Protein AF-A0A9E3L683-F1 (afdb_monomer_lite)

pLDDT: mean 90.32, std 13.04, range [40.53, 98.38]

Radius of gyration: 19.64 Å; chains: 1; bounding box: 73×20×44 Å

Sequence (132 aa):
MIEASEINLVYPVTDGDIAVNNLESARQQAWSRFWQAPLRPGIAEYLVEQEQLTLQFVGDPSALDRLGALVSHLDRVDAESSRTALIHAQVASMAHRFADARRYLAEAAEGRGWSEAANRLSLSIDQACGSR

Structure (mmCIF, N/CA/C/O backbone):
data_AF-A0A9E3L683-F1
#
_entry.id   AF-A0A9E3L683-F1
#
loop_
_atom_site.group_PDB
_atom_site.id
_atom_site.type_symbol
_atom_site.label_atom_id
_atom_site.label_alt_id
_atom_site.label_comp_id
_atom_site.label_asym_id
_atom_site.label_entity_id
_atom_site.label_seq_id
_atom_site.pdbx_PDB_ins_code
_atom_site.Cartn_x
_atom_site.Cartn_y
_atom_site.Cartn_z
_atom_site.occupancy
_atom_site.B_iso_or_equiv
_atom_site.auth_seq_id
_atom_site.auth_comp_id
_atom_site.auth_asym_id
_atom_site.auth_atom_id
_atom_site.pdbx_PDB_model_num
ATOM 1 N N . MET A 1 1 ? 52.587 -10.522 -28.281 1.00 40.53 1 MET A N 1
ATOM 2 C CA . MET A 1 1 ? 51.980 -10.245 -26.967 1.00 40.53 1 MET A CA 1
ATOM 3 C C . MET A 1 1 ? 51.064 -9.055 -27.183 1.00 40.53 1 MET A C 1
ATOM 5 O O . MET A 1 1 ? 51.561 -7.950 -27.334 1.00 40.53 1 MET A O 1
ATOM 9 N N . ILE A 1 2 ? 49.781 -9.314 -27.437 1.00 44.12 2 ILE A N 1
ATOM 10 C CA . ILE A 1 2 ? 48.788 -8.266 -27.704 1.00 44.12 2 ILE A CA 1
ATOM 11 C C . ILE A 1 2 ? 48.225 -7.896 -26.339 1.00 44.12 2 ILE A C 1
ATOM 13 O O . ILE A 1 2 ? 47.595 -8.739 -25.702 1.00 44.12 2 ILE A O 1
ATOM 17 N N . GLU A 1 3 ? 48.516 -6.687 -25.866 1.00 48.38 3 GLU A N 1
ATOM 18 C CA . GLU A 1 3 ? 47.813 -6.126 -24.718 1.00 48.38 3 GLU A CA 1
ATOM 19 C C . GLU A 1 3 ? 46.351 -5.946 -25.120 1.00 48.38 3 GLU A C 1
ATOM 21 O O . GLU A 1 3 ? 46.018 -5.138 -25.988 1.00 48.38 3 GLU A O 1
ATOM 26 N N . ALA A 1 4 ? 45.478 -6.763 -24.536 1.00 50.81 4 ALA A N 1
ATOM 27 C CA . ALA A 1 4 ? 44.051 -6.532 -24.596 1.00 50.81 4 ALA A CA 1
ATOM 28 C C . ALA A 1 4 ? 43.776 -5.284 -23.756 1.00 50.81 4 ALA A C 1
ATOM 30 O O . ALA A 1 4 ? 43.754 -5.349 -22.530 1.00 50.81 4 ALA A O 1
ATOM 31 N N . SER A 1 5 ? 43.626 -4.134 -24.412 1.00 56.72 5 SER A N 1
ATOM 32 C CA . SER A 1 5 ? 43.049 -2.964 -23.766 1.00 56.72 5 SER A CA 1
ATOM 33 C C . SER A 1 5 ? 41.665 -3.364 -23.265 1.00 56.72 5 SER A C 1
ATOM 35 O O . SER A 1 5 ? 40.791 -3.695 -24.068 1.00 56.72 5 SER A O 1
ATOM 37 N N . GLU A 1 6 ? 41.485 -3.391 -21.945 1.00 57.47 6 GLU A N 1
ATOM 38 C CA . GLU A 1 6 ? 40.174 -3.532 -21.323 1.00 57.47 6 GLU A CA 1
ATOM 39 C C . GLU A 1 6 ? 39.289 -2.409 -21.865 1.00 57.47 6 GLU A C 1
ATOM 41 O O . GLU A 1 6 ? 39.440 -1.236 -21.520 1.00 57.47 6 GLU A O 1
ATOM 46 N N . ILE A 1 7 ? 38.396 -2.760 -22.790 1.00 59.66 7 ILE A N 1
ATOM 47 C CA . ILE A 1 7 ? 37.366 -1.848 -23.259 1.00 59.66 7 ILE A CA 1
ATOM 48 C C . ILE A 1 7 ? 36.461 -1.636 -22.054 1.00 59.66 7 ILE A C 1
ATOM 50 O O . ILE A 1 7 ? 35.652 -2.497 -21.709 1.00 59.66 7 ILE A O 1
ATOM 54 N N . ASN A 1 8 ? 36.639 -0.498 -21.393 1.00 54.69 8 ASN A N 1
ATOM 55 C CA . ASN A 1 8 ? 35.754 -0.026 -20.346 1.00 54.69 8 ASN A CA 1
ATOM 56 C C . ASN A 1 8 ? 34.412 0.297 -21.023 1.00 54.69 8 ASN A C 1
ATOM 58 O O . ASN A 1 8 ? 34.194 1.403 -21.519 1.00 54.69 8 ASN A O 1
ATOM 62 N N . LEU A 1 9 ? 33.566 -0.726 -21.171 1.00 55.69 9 LEU A N 1
ATOM 63 C CA . LEU A 1 9 ? 32.226 -0.636 -21.742 1.00 55.69 9 LEU A CA 1
ATOM 64 C C . LEU A 1 9 ? 31.360 0.182 -20.782 1.00 55.69 9 LEU A C 1
ATOM 66 O O . LEU A 1 9 ? 30.648 -0.354 -19.937 1.00 55.69 9 LEU A O 1
ATOM 70 N N . VAL A 1 10 ? 31.450 1.504 -20.901 1.00 62.81 10 VAL A N 1
ATOM 71 C CA . VAL A 1 10 ? 30.503 2.425 -20.282 1.00 62.81 10 VAL A CA 1
ATOM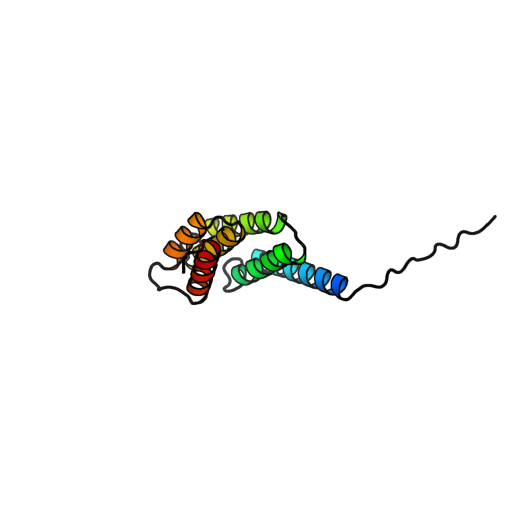 72 C C . VAL A 1 10 ? 29.227 2.342 -21.106 1.00 62.81 10 VAL A C 1
ATOM 74 O O . VAL A 1 10 ? 29.119 2.945 -22.175 1.00 62.81 10 VAL A O 1
ATOM 77 N N . TYR A 1 11 ? 28.273 1.545 -20.635 1.00 64.81 11 TYR A N 1
ATOM 78 C CA . TYR A 1 11 ? 26.935 1.554 -21.205 1.00 64.81 11 TYR A CA 1
ATOM 79 C C . TYR A 1 11 ? 26.294 2.917 -20.914 1.00 64.81 11 TYR A C 1
ATOM 81 O O . TYR A 1 11 ? 26.348 3.380 -19.771 1.00 64.81 11 TYR A O 1
ATOM 89 N N . PRO A 1 12 ? 25.719 3.592 -21.922 1.00 78.94 12 PRO A N 1
ATOM 90 C CA . PRO A 1 12 ? 24.997 4.830 -21.686 1.00 78.94 12 PRO A CA 1
ATOM 91 C C . PRO A 1 12 ? 23.792 4.535 -20.789 1.00 78.94 12 PRO A C 1
ATOM 93 O O . PRO A 1 12 ? 22.942 3.718 -21.135 1.00 78.94 12 PRO A O 1
ATOM 96 N N . VAL A 1 13 ? 23.743 5.197 -19.633 1.00 86.94 13 VAL A N 1
ATOM 97 C CA . VAL A 1 13 ? 22.590 5.166 -18.728 1.00 86.94 13 VAL A CA 1
ATOM 98 C C . VAL A 1 13 ? 21.413 5.821 -19.446 1.00 86.94 13 VAL A C 1
ATOM 100 O O . VAL A 1 13 ? 21.531 6.947 -19.933 1.00 86.94 13 VAL A O 1
ATOM 103 N N . THR A 1 14 ? 20.292 5.115 -19.527 1.00 91.25 14 THR A N 1
ATOM 104 C CA . THR A 1 14 ? 19.059 5.635 -20.118 1.00 91.25 14 THR A CA 1
ATOM 105 C C . THR A 1 14 ? 18.231 6.390 -19.080 1.00 91.25 14 THR A C 1
ATOM 107 O O . THR A 1 14 ? 18.368 6.185 -17.873 1.00 91.25 14 THR A O 1
ATOM 110 N N . ASP A 1 15 ? 17.298 7.225 -19.540 1.00 92.88 15 ASP A N 1
ATOM 111 C CA . ASP A 1 15 ? 16.318 7.861 -18.651 1.00 92.88 15 ASP A CA 1
ATOM 112 C C . ASP A 1 15 ? 15.493 6.819 -17.868 1.00 92.88 15 ASP A C 1
ATOM 114 O O . ASP A 1 15 ? 15.102 7.062 -16.726 1.00 92.88 15 ASP A O 1
ATOM 118 N N . GLY A 1 16 ? 15.275 5.634 -18.453 1.00 92.19 16 GLY A N 1
ATOM 119 C CA . GLY A 1 16 ? 14.625 4.502 -17.792 1.00 92.19 16 GLY A CA 1
ATOM 120 C C . GLY A 1 16 ? 15.447 3.951 -16.626 1.00 92.19 16 GLY A C 1
ATOM 121 O O . GLY A 1 16 ? 14.904 3.744 -15.543 1.00 92.19 16 GLY A O 1
ATOM 122 N N . ASP A 1 17 ? 16.760 3.798 -16.808 1.00 92.88 17 ASP A N 1
ATOM 123 C CA . ASP A 1 17 ? 17.667 3.356 -15.740 1.00 92.88 17 ASP A CA 1
ATOM 124 C C . ASP A 1 17 ? 17.675 4.357 -14.574 1.00 92.88 17 ASP A C 1
ATOM 126 O O . ASP A 1 17 ? 17.640 3.974 -13.404 1.00 92.88 17 ASP A O 1
ATOM 130 N N . ILE A 1 18 ? 17.655 5.659 -14.881 1.00 94.12 18 ILE A N 1
ATOM 131 C CA . ILE A 1 18 ? 17.543 6.719 -13.870 1.00 94.12 18 ILE A CA 1
ATOM 132 C C . ILE A 1 18 ? 16.199 6.625 -13.137 1.00 94.12 18 ILE A C 1
ATOM 134 O O . ILE A 1 18 ? 16.161 6.725 -11.910 1.00 94.12 18 ILE A O 1
ATOM 138 N N . ALA A 1 19 ? 15.095 6.411 -13.858 1.00 95.25 19 ALA A N 1
ATOM 139 C CA . ALA A 1 19 ? 13.766 6.293 -13.263 1.00 95.25 19 ALA A CA 1
ATOM 140 C C . ALA A 1 19 ? 13.657 5.092 -12.308 1.00 95.25 19 ALA A C 1
ATOM 142 O O . ALA A 1 19 ? 13.132 5.242 -11.202 1.00 95.25 19 ALA A O 1
ATOM 143 N N . VAL A 1 20 ? 14.201 3.932 -12.692 1.00 95.25 20 VAL A N 1
ATOM 144 C CA . VAL A 1 20 ? 14.238 2.731 -11.841 1.00 95.25 20 VAL A CA 1
ATOM 145 C C . VAL A 1 20 ? 15.070 2.981 -10.583 1.00 95.25 20 VAL A C 1
ATOM 147 O O . VAL A 1 20 ? 14.591 2.727 -9.478 1.00 95.25 20 VAL A O 1
ATOM 150 N N . ASN A 1 21 ? 16.267 3.559 -10.723 1.00 94.88 21 ASN A N 1
ATOM 151 C CA . ASN A 1 21 ? 17.129 3.880 -9.580 1.00 94.88 21 ASN A CA 1
ATOM 152 C C . ASN A 1 21 ? 16.473 4.881 -8.614 1.00 94.88 21 ASN A C 1
ATOM 154 O O . ASN A 1 21 ? 16.584 4.747 -7.390 1.00 94.88 21 ASN A O 1
ATOM 158 N N . ASN A 1 22 ? 15.761 5.877 -9.147 1.00 96.38 22 ASN A N 1
ATOM 159 C CA . ASN A 1 22 ? 15.024 6.847 -8.339 1.00 96.38 22 ASN A CA 1
ATOM 160 C C . ASN A 1 22 ? 13.874 6.187 -7.572 1.00 96.38 22 ASN A C 1
ATOM 162 O O . ASN A 1 22 ? 13.698 6.466 -6.385 1.00 96.38 22 ASN A O 1
ATOM 166 N N . LEU A 1 23 ? 13.116 5.300 -8.225 1.00 96.62 23 LEU A N 1
ATOM 167 C CA . LEU A 1 23 ? 12.036 4.553 -7.583 1.00 96.62 23 LEU A CA 1
ATOM 168 C C . LEU A 1 23 ? 12.575 3.635 -6.482 1.00 96.62 23 LEU A C 1
ATOM 170 O O . LEU A 1 23 ? 12.037 3.619 -5.375 1.00 96.62 23 LEU A O 1
ATOM 174 N N . GLU A 1 24 ? 13.670 2.920 -6.743 1.00 97.25 24 GLU A N 1
ATOM 175 C CA . GLU A 1 24 ? 14.303 2.078 -5.732 1.00 97.25 24 GLU A CA 1
ATOM 176 C C . GLU A 1 24 ? 14.754 2.902 -4.520 1.00 97.25 24 GLU A C 1
ATOM 178 O O . GLU A 1 24 ? 14.448 2.547 -3.378 1.00 97.25 24 GLU A O 1
ATOM 183 N N . SER A 1 25 ? 15.417 4.033 -4.759 1.00 97.31 25 SER A N 1
ATOM 184 C CA . SER A 1 25 ? 15.877 4.932 -3.697 1.00 97.31 25 SER A CA 1
ATOM 185 C C . SER A 1 25 ? 14.710 5.486 -2.872 1.00 97.31 25 SER A C 1
ATOM 187 O O . SER A 1 25 ? 14.765 5.498 -1.638 1.00 97.31 25 SER A O 1
ATOM 189 N N . ALA A 1 26 ? 13.623 5.901 -3.531 1.00 97.44 26 ALA A N 1
ATOM 190 C CA . ALA A 1 26 ? 12.414 6.386 -2.869 1.00 97.44 26 ALA A CA 1
ATOM 191 C C . ALA A 1 26 ? 11.757 5.293 -2.012 1.00 97.44 26 ALA A C 1
ATOM 193 O O . ALA A 1 26 ? 11.407 5.538 -0.854 1.00 97.44 26 ALA A O 1
ATOM 194 N N . ARG A 1 27 ? 11.663 4.063 -2.532 1.00 97.38 27 ARG A N 1
ATOM 195 C CA . ARG A 1 27 ? 11.140 2.896 -1.808 1.00 97.38 27 ARG A CA 1
ATOM 196 C C . ARG A 1 27 ? 11.984 2.564 -0.578 1.00 97.38 27 ARG A C 1
ATOM 198 O O . ARG A 1 27 ? 11.437 2.377 0.509 1.00 97.38 27 ARG A O 1
ATOM 205 N N . GLN A 1 28 ? 13.312 2.528 -0.707 1.00 97.88 28 GLN A N 1
ATOM 206 C CA . GLN A 1 28 ? 14.215 2.298 0.428 1.00 97.88 28 GLN A CA 1
ATOM 207 C C . GLN A 1 28 ? 14.049 3.385 1.503 1.00 97.88 28 GLN A C 1
ATOM 209 O O . GLN A 1 28 ? 13.975 3.086 2.700 1.00 97.88 28 GLN A O 1
ATOM 214 N N . GLN A 1 29 ? 13.920 4.649 1.090 1.00 97.75 29 GLN A N 1
ATOM 215 C CA . GLN A 1 29 ? 13.664 5.752 2.011 1.00 97.75 29 GLN A CA 1
ATOM 216 C C . GLN A 1 29 ? 12.296 5.629 2.700 1.00 97.75 29 GLN A C 1
ATOM 218 O O . GLN A 1 29 ? 12.200 5.897 3.901 1.00 97.75 29 GLN A O 1
ATOM 223 N N . ALA A 1 30 ? 11.251 5.216 1.979 1.00 97.81 30 ALA A N 1
ATOM 224 C CA . ALA A 1 30 ? 9.920 4.992 2.537 1.00 97.81 30 ALA A CA 1
ATOM 225 C C . ALA A 1 30 ? 9.953 3.931 3.649 1.00 97.81 30 ALA A C 1
ATOM 227 O O . ALA A 1 30 ? 9.462 4.185 4.749 1.00 97.81 30 ALA A O 1
ATOM 228 N N . TRP A 1 31 ? 10.628 2.800 3.416 1.00 98.19 31 TRP A N 1
ATOM 229 C CA . TRP A 1 31 ? 10.829 1.762 4.434 1.00 98.19 31 TRP A CA 1
ATOM 230 C C . TRP A 1 31 ? 11.610 2.255 5.645 1.00 98.19 31 TRP A C 1
ATOM 232 O O . TRP A 1 31 ? 11.229 1.983 6.782 1.00 98.19 31 TRP A O 1
ATOM 242 N N . SER A 1 32 ? 12.690 3.004 5.419 1.00 98.06 32 SER A N 1
ATOM 243 C CA . SER A 1 32 ? 13.484 3.578 6.508 1.00 98.06 32 SER A CA 1
ATOM 244 C C . SER A 1 32 ? 12.637 4.499 7.393 1.00 98.06 32 SER A C 1
ATOM 246 O O . SER A 1 32 ? 12.655 4.380 8.619 1.00 98.06 32 SER A O 1
ATOM 248 N N . ARG A 1 33 ? 11.821 5.370 6.784 1.00 97.69 33 ARG A N 1
ATOM 249 C CA . ARG A 1 33 ? 10.896 6.252 7.513 1.00 97.69 33 ARG A CA 1
ATOM 250 C C . ARG A 1 33 ? 9.818 5.471 8.257 1.00 97.69 33 ARG A C 1
ATOM 252 O O . ARG A 1 33 ? 9.506 5.827 9.391 1.00 97.69 33 ARG A O 1
ATOM 259 N N . PHE A 1 34 ? 9.279 4.416 7.645 1.00 97.88 34 PHE A N 1
ATOM 260 C CA . PHE A 1 34 ? 8.313 3.535 8.292 1.00 97.88 34 PHE A CA 1
ATOM 261 C C . PHE A 1 34 ? 8.889 2.920 9.562 1.00 97.88 34 PHE A C 1
ATOM 263 O O . PHE A 1 34 ? 8.293 3.075 10.620 1.00 97.88 34 PHE A O 1
ATOM 270 N N . TRP A 1 35 ? 10.087 2.336 9.508 1.00 97.06 35 TRP A N 1
ATOM 271 C CA . TRP A 1 35 ? 10.688 1.721 10.694 1.00 97.06 35 TRP A CA 1
ATOM 272 C C . TRP A 1 35 ? 11.060 2.708 11.801 1.00 97.06 35 TRP A C 1
ATOM 274 O O . TRP A 1 35 ? 11.109 2.325 12.967 1.00 97.06 35 TRP A O 1
ATOM 284 N N . GLN A 1 36 ? 11.281 3.978 11.466 1.00 97.31 36 GLN A N 1
ATOM 285 C CA . GLN A 1 36 ? 11.521 5.024 12.461 1.00 97.31 36 GLN A CA 1
ATOM 286 C C . GLN A 1 36 ? 10.236 5.491 13.153 1.00 97.31 36 GLN A C 1
ATOM 288 O O . GLN A 1 36 ? 10.265 5.811 14.340 1.00 97.31 36 GLN A O 1
ATOM 293 N N . ALA A 1 37 ? 9.118 5.571 12.425 1.00 96.19 37 ALA A N 1
ATOM 294 C CA . ALA A 1 37 ? 7.855 6.075 12.961 1.00 96.19 37 ALA A CA 1
ATOM 295 C C . ALA A 1 37 ? 6.629 5.439 12.267 1.00 96.19 37 ALA A C 1
ATOM 297 O O . ALA A 1 37 ? 5.947 6.127 11.500 1.00 96.19 37 ALA A O 1
ATOM 298 N N . PRO A 1 38 ? 6.299 4.165 12.565 1.00 94.19 38 PRO A N 1
ATOM 299 C CA . PRO A 1 38 ? 5.269 3.413 11.837 1.00 94.19 38 PRO A CA 1
ATOM 300 C C . PRO A 1 38 ? 3.872 4.040 11.897 1.00 94.19 38 PRO A C 1
ATOM 302 O O . PRO A 1 38 ? 3.113 3.975 10.936 1.00 94.19 38 PRO A O 1
ATOM 305 N N . LEU A 1 39 ? 3.544 4.681 13.024 1.00 95.38 39 LEU A N 1
ATOM 306 C CA . LEU A 1 39 ? 2.224 5.269 13.280 1.00 95.38 39 LEU A CA 1
ATOM 307 C C . LEU A 1 39 ? 2.107 6.728 12.830 1.00 95.38 39 LEU A C 1
ATOM 309 O O . LEU A 1 39 ? 1.049 7.348 12.977 1.00 95.38 39 LEU A O 1
ATOM 313 N N . ARG A 1 40 ? 3.189 7.317 12.302 1.00 94.94 40 ARG A N 1
ATOM 314 C CA . ARG A 1 40 ? 3.149 8.700 11.832 1.00 94.94 40 ARG A CA 1
ATOM 315 C C . ARG A 1 40 ? 2.212 8.789 10.618 1.00 94.94 40 ARG A C 1
ATOM 317 O O . ARG A 1 40 ? 2.425 8.066 9.644 1.00 94.94 40 ARG A O 1
ATOM 324 N N . PRO A 1 41 ? 1.215 9.696 10.634 1.00 92.62 41 PRO A N 1
ATOM 325 C CA . PRO A 1 41 ? 0.303 9.885 9.510 1.00 92.62 41 PRO A CA 1
ATOM 326 C C . PRO A 1 41 ? 1.015 10.042 8.165 1.00 92.62 41 PRO A C 1
ATOM 328 O O . PRO A 1 41 ? 1.961 10.825 8.063 1.00 92.62 41 PRO A O 1
ATOM 331 N N . GLY A 1 42 ? 0.538 9.323 7.147 1.00 92.50 42 GLY A N 1
ATOM 332 C CA . GLY A 1 42 ? 1.033 9.400 5.774 1.00 92.50 42 GLY A CA 1
ATOM 333 C C . GLY A 1 42 ? 2.216 8.481 5.463 1.00 92.50 42 GLY A C 1
ATOM 334 O O . GLY A 1 42 ? 2.531 8.303 4.291 1.00 92.50 42 GLY A O 1
ATOM 335 N N . ILE A 1 43 ? 2.891 7.902 6.464 1.00 96.38 43 ILE A N 1
ATOM 336 C CA . ILE A 1 43 ? 4.078 7.069 6.215 1.00 96.38 43 ILE A CA 1
ATOM 337 C C . ILE A 1 43 ? 3.703 5.705 5.633 1.00 96.38 43 ILE A C 1
ATOM 339 O O . ILE A 1 43 ? 4.324 5.279 4.661 1.00 96.38 43 ILE A O 1
ATOM 343 N N . ALA A 1 44 ? 2.691 5.039 6.194 1.00 96.75 44 ALA A N 1
ATOM 344 C CA . ALA A 1 44 ? 2.216 3.760 5.671 1.00 96.75 44 ALA A CA 1
ATOM 345 C C . ALA A 1 44 ? 1.576 3.937 4.286 1.00 96.75 44 ALA A C 1
ATOM 347 O O . ALA A 1 44 ? 1.861 3.162 3.380 1.00 96.75 44 ALA A O 1
ATOM 348 N N . GLU A 1 45 ? 0.785 4.996 4.103 1.00 95.69 45 GLU A N 1
ATOM 349 C CA . GLU A 1 45 ? 0.149 5.342 2.831 1.00 95.69 45 GLU A CA 1
ATOM 350 C C . GLU A 1 45 ? 1.196 5.572 1.730 1.00 95.69 45 GLU A C 1
ATOM 352 O O . GLU A 1 45 ? 1.141 4.942 0.677 1.00 95.69 45 GLU A O 1
ATOM 357 N N . TYR A 1 46 ? 2.204 6.408 2.002 1.00 96.50 46 TYR A N 1
ATOM 358 C CA . TYR A 1 46 ? 3.288 6.670 1.055 1.00 96.50 46 TYR A CA 1
ATOM 359 C C . TYR A 1 46 ? 4.085 5.404 0.721 1.00 96.50 46 TYR A C 1
ATOM 361 O O . TYR A 1 46 ? 4.476 5.193 -0.426 1.00 96.50 46 TYR A O 1
ATOM 369 N N . LEU A 1 47 ? 4.328 4.541 1.711 1.00 98.12 47 LEU A N 1
ATOM 370 C CA . LEU A 1 47 ? 5.025 3.280 1.487 1.00 98.12 47 LEU A CA 1
ATOM 371 C C . LEU A 1 47 ? 4.231 2.335 0.571 1.00 98.12 47 LEU A C 1
ATOM 373 O O . LEU A 1 47 ? 4.823 1.736 -0.327 1.00 98.12 47 LEU A O 1
ATOM 377 N N . VAL A 1 48 ? 2.908 2.240 0.754 1.00 97.88 48 VAL A N 1
ATOM 378 C CA . VAL A 1 48 ? 2.026 1.483 -0.150 1.00 97.88 48 VAL A CA 1
ATOM 379 C C . VAL A 1 48 ? 2.142 1.999 -1.580 1.00 97.88 48 VAL A C 1
ATOM 381 O O . VAL A 1 48 ? 2.313 1.197 -2.496 1.00 97.88 48 VAL A O 1
ATOM 384 N N . GLU A 1 49 ? 2.123 3.319 -1.777 1.00 96.69 49 GLU A N 1
ATOM 385 C CA . GLU A 1 49 ? 2.288 3.927 -3.103 1.00 96.69 49 GLU A CA 1
ATOM 386 C C . GLU A 1 49 ? 3.626 3.539 -3.751 1.00 96.69 49 GLU A C 1
ATOM 388 O O . GLU A 1 49 ? 3.653 3.148 -4.917 1.00 96.69 49 GLU A O 1
ATOM 393 N N . GLN A 1 50 ? 4.741 3.584 -3.009 1.00 97.88 50 GLN A N 1
ATOM 394 C CA . GLN A 1 50 ? 6.050 3.213 -3.566 1.00 97.88 50 GLN A CA 1
ATOM 395 C C . GLN A 1 50 ? 6.125 1.728 -3.950 1.00 97.88 50 GLN A C 1
ATOM 397 O O . GLN A 1 50 ? 6.676 1.382 -4.998 1.00 97.88 50 GLN A O 1
ATOM 402 N N . GLU A 1 51 ? 5.561 0.839 -3.133 1.00 98.25 51 GLU A N 1
ATOM 403 C CA . GLU A 1 51 ? 5.518 -0.594 -3.445 1.00 98.25 51 GLU A CA 1
ATOM 404 C C . GLU A 1 51 ? 4.567 -0.904 -4.609 1.00 98.25 51 GLU A C 1
ATOM 406 O O . GLU A 1 51 ? 4.883 -1.744 -5.451 1.00 98.25 51 GLU A O 1
ATOM 411 N N . GLN A 1 52 ? 3.452 -0.179 -4.732 1.00 97.25 52 GLN A N 1
ATOM 412 C CA . GLN A 1 52 ? 2.556 -0.283 -5.882 1.00 97.25 52 GLN A CA 1
ATOM 413 C C . GLN A 1 52 ? 3.249 0.120 -7.185 1.00 97.25 52 GLN A C 1
ATOM 415 O O . GLN A 1 52 ? 3.160 -0.609 -8.173 1.00 97.25 52 GLN A O 1
ATOM 420 N N . LEU A 1 53 ? 3.960 1.251 -7.192 1.00 97.12 53 LEU A N 1
ATOM 421 C CA . LEU A 1 53 ? 4.733 1.685 -8.357 1.00 97.12 53 LEU A CA 1
ATOM 422 C C . LEU A 1 53 ? 5.809 0.656 -8.722 1.00 97.12 53 LEU A C 1
ATOM 424 O O . LEU A 1 53 ? 5.999 0.352 -9.897 1.00 97.12 53 LEU A O 1
ATOM 428 N N . THR A 1 54 ? 6.471 0.076 -7.721 1.00 97.25 54 THR A N 1
ATOM 429 C CA . THR A 1 54 ? 7.481 -0.972 -7.930 1.00 97.25 54 THR A CA 1
ATOM 430 C C . THR A 1 54 ? 6.864 -2.214 -8.575 1.00 97.25 54 THR A C 1
ATOM 432 O O . THR A 1 54 ? 7.391 -2.718 -9.568 1.00 97.25 54 THR A O 1
ATOM 435 N N . LEU A 1 55 ? 5.706 -2.661 -8.086 1.00 96.44 55 LEU A N 1
ATOM 436 C CA . LEU A 1 55 ? 4.970 -3.775 -8.682 1.00 96.44 55 LEU A CA 1
ATOM 437 C C . LEU A 1 55 ? 4.570 -3.489 -10.139 1.00 96.44 55 LEU A C 1
ATOM 439 O O . LEU A 1 55 ? 4.721 -4.354 -10.994 1.00 96.44 55 LEU A O 1
ATOM 443 N N . GLN A 1 56 ? 4.072 -2.286 -10.436 1.00 94.56 56 GLN A N 1
ATOM 444 C CA . GLN A 1 56 ? 3.527 -1.944 -11.757 1.00 94.56 56 GLN A CA 1
ATOM 445 C C . GLN A 1 56 ? 4.596 -1.654 -12.813 1.00 94.56 56 GLN A C 1
ATOM 447 O O . GLN A 1 56 ? 4.451 -2.079 -13.957 1.00 94.56 56 GLN A O 1
ATOM 452 N N . PHE A 1 57 ? 5.645 -0.912 -12.451 1.00 94.19 57 PHE A N 1
ATOM 453 C CA . PHE A 1 57 ? 6.625 -0.402 -13.415 1.00 94.19 57 PHE A CA 1
ATOM 454 C C . PHE A 1 57 ? 7.895 -1.241 -13.497 1.00 94.19 57 PHE A C 1
ATOM 456 O O . PHE A 1 57 ? 8.518 -1.287 -14.554 1.00 94.19 57 PHE A O 1
ATOM 463 N N . VAL A 1 58 ? 8.273 -1.914 -12.408 1.00 94.56 58 VAL A N 1
ATOM 464 C CA . VAL A 1 58 ? 9.443 -2.808 -12.378 1.00 94.56 58 VAL A CA 1
ATOM 465 C C . VAL A 1 58 ? 9.014 -4.273 -12.474 1.00 94.56 58 VAL A C 1
ATOM 467 O O . VAL A 1 58 ? 9.818 -5.130 -12.828 1.00 94.56 58 VAL A O 1
ATOM 470 N N . GLY A 1 59 ? 7.740 -4.574 -12.202 1.00 94.44 59 GLY A N 1
ATOM 471 C CA . GLY A 1 59 ? 7.239 -5.943 -12.228 1.00 94.44 59 GLY A CA 1
ATOM 472 C C . GLY A 1 59 ? 7.784 -6.790 -11.080 1.00 94.44 59 GLY A C 1
ATOM 473 O O . GLY A 1 59 ? 7.889 -7.998 -11.251 1.00 94.44 59 GLY A O 1
ATOM 474 N N . ASP A 1 60 ? 8.165 -6.188 -9.943 1.00 95.50 60 ASP A N 1
ATOM 475 C CA . ASP A 1 60 ? 8.666 -6.921 -8.770 1.00 95.50 60 ASP A CA 1
ATOM 476 C C . ASP A 1 60 ? 7.495 -7.518 -7.967 1.00 95.50 60 ASP A C 1
ATOM 478 O O . ASP A 1 60 ? 6.844 -6.790 -7.207 1.00 95.50 60 ASP A O 1
ATOM 482 N N . PRO A 1 61 ? 7.220 -8.834 -8.068 1.00 94.19 61 PRO A N 1
ATOM 483 C CA . PRO A 1 61 ? 6.130 -9.453 -7.319 1.00 94.19 61 PRO A CA 1
ATOM 484 C C . PRO A 1 61 ? 6.396 -9.463 -5.808 1.00 94.19 61 PRO A C 1
ATOM 486 O O . PRO A 1 61 ? 5.450 -9.470 -5.020 1.00 94.19 61 PRO A O 1
ATOM 489 N N . SER A 1 62 ? 7.665 -9.392 -5.391 1.00 96.88 62 SER A N 1
ATOM 490 C CA . SER A 1 62 ? 8.065 -9.386 -3.979 1.00 96.88 62 SER A CA 1
ATOM 491 C C . SER A 1 62 ? 7.604 -8.116 -3.254 1.00 96.88 62 SER A C 1
ATOM 493 O O . SER A 1 62 ? 7.641 -8.052 -2.024 1.00 96.88 62 SER A O 1
ATOM 495 N N . ALA A 1 63 ? 7.143 -7.096 -3.988 1.00 97.56 63 ALA A N 1
ATOM 496 C CA . ALA A 1 63 ? 6.453 -5.944 -3.418 1.00 97.56 63 ALA A CA 1
ATOM 497 C C . ALA A 1 63 ? 5.230 -6.362 -2.585 1.00 97.56 63 ALA A C 1
ATOM 499 O O . ALA A 1 63 ? 5.007 -5.813 -1.506 1.00 97.56 63 ALA A O 1
ATOM 500 N N . LEU A 1 64 ? 4.479 -7.382 -3.021 1.00 97.88 64 LEU A N 1
ATOM 501 C CA . LEU A 1 64 ? 3.323 -7.886 -2.273 1.00 97.88 64 LEU A CA 1
ATOM 502 C C . LEU A 1 64 ? 3.733 -8.562 -0.958 1.00 97.88 64 LEU A C 1
ATOM 504 O O . LEU A 1 64 ? 3.053 -8.374 0.050 1.00 97.88 64 LEU A O 1
ATOM 508 N N . ASP A 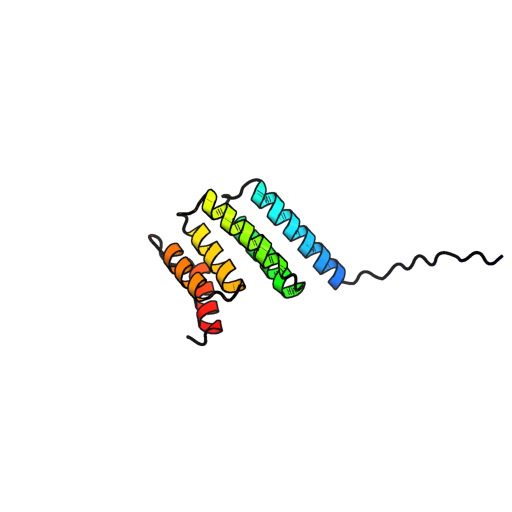1 65 ? 4.865 -9.271 -0.925 1.00 98.00 65 ASP A N 1
ATOM 509 C CA . ASP A 1 65 ? 5.391 -9.875 0.308 1.00 98.00 65 ASP A CA 1
ATOM 510 C C . ASP A 1 65 ? 5.804 -8.801 1.320 1.00 98.00 65 ASP A C 1
ATOM 512 O O . ASP A 1 65 ? 5.484 -8.879 2.510 1.00 98.00 65 ASP A O 1
ATOM 516 N N . ARG A 1 66 ? 6.473 -7.746 0.840 1.00 98.12 66 ARG A N 1
ATOM 517 C CA . ARG A 1 66 ? 6.854 -6.602 1.677 1.00 98.12 66 ARG A CA 1
ATOM 518 C C . ARG A 1 66 ? 5.624 -5.866 2.213 1.00 98.12 66 ARG A C 1
ATOM 520 O O . ARG A 1 66 ? 5.584 -5.531 3.396 1.00 98.12 66 ARG A O 1
ATOM 527 N N . LEU A 1 67 ? 4.590 -5.683 1.393 1.00 98.38 67 LEU A N 1
ATOM 528 C CA . LEU A 1 67 ? 3.305 -5.140 1.840 1.00 98.38 67 LEU A CA 1
ATOM 529 C C . LEU A 1 67 ? 2.594 -6.058 2.845 1.00 98.38 67 LEU A C 1
ATOM 531 O O . LEU A 1 67 ? 1.989 -5.566 3.794 1.00 98.38 67 LEU A O 1
ATOM 535 N N . GLY A 1 68 ? 2.732 -7.378 2.707 1.00 97.94 68 GLY A N 1
ATOM 536 C CA . GLY A 1 68 ? 2.307 -8.354 3.712 1.00 97.94 68 GLY A CA 1
ATOM 537 C C . GLY A 1 68 ? 2.989 -8.138 5.069 1.00 97.94 68 GLY A C 1
ATOM 538 O O . GLY A 1 68 ? 2.336 -8.155 6.117 1.00 97.94 68 GLY A O 1
ATOM 539 N N . ALA A 1 69 ? 4.296 -7.867 5.066 1.00 97.88 69 ALA A N 1
ATOM 540 C CA . ALA A 1 69 ? 5.046 -7.545 6.279 1.00 97.88 69 ALA A CA 1
ATOM 541 C C . ALA A 1 69 ? 4.631 -6.194 6.893 1.00 97.88 69 ALA A C 1
ATOM 543 O O . ALA A 1 69 ? 4.544 -6.091 8.119 1.00 97.88 69 ALA A O 1
ATOM 544 N N . LEU A 1 70 ? 4.335 -5.186 6.060 1.00 98.19 70 LEU A N 1
ATOM 545 C CA . LEU A 1 70 ? 3.781 -3.895 6.489 1.00 98.19 70 LEU A CA 1
ATOM 546 C C . LEU A 1 70 ? 2.469 -4.091 7.255 1.00 98.19 70 LEU A C 1
ATOM 548 O O . LEU A 1 70 ? 2.373 -3.666 8.407 1.00 98.19 70 LEU A O 1
ATOM 552 N N . VAL A 1 71 ? 1.482 -4.760 6.653 1.00 97.81 71 VAL A N 1
ATOM 553 C CA . VAL A 1 71 ? 0.169 -4.942 7.295 1.00 97.81 71 VAL A CA 1
ATOM 554 C C . VAL A 1 71 ? 0.270 -5.790 8.562 1.00 97.81 71 VAL A C 1
ATOM 556 O O . VAL A 1 71 ? -0.281 -5.415 9.590 1.00 97.81 71 VAL A O 1
ATOM 559 N N . SER A 1 72 ? 1.107 -6.833 8.552 1.00 97.69 72 SER A N 1
ATOM 560 C CA . SER A 1 72 ? 1.384 -7.651 9.744 1.00 97.69 72 SER A CA 1
ATOM 561 C C . SER A 1 72 ? 2.074 -6.865 10.864 1.00 97.69 72 SER A C 1
ATOM 563 O O . SER A 1 72 ? 2.022 -7.240 12.037 1.00 97.69 72 SER A O 1
ATOM 565 N N . HIS A 1 73 ? 2.812 -5.804 10.531 1.00 97.94 73 HIS A N 1
ATOM 566 C CA . HIS A 1 73 ? 3.353 -4.900 11.537 1.00 97.94 73 HIS A CA 1
ATOM 567 C C . HIS A 1 73 ? 2.264 -3.989 12.091 1.00 97.94 73 HIS A C 1
ATOM 569 O O . HIS A 1 73 ? 2.138 -3.913 13.308 1.00 97.94 73 HIS A O 1
ATOM 575 N N . LEU A 1 74 ? 1.467 -3.358 11.225 1.00 97.19 74 LEU A N 1
ATOM 576 C CA . LEU A 1 74 ? 0.372 -2.476 11.632 1.00 97.19 74 LEU A CA 1
ATOM 577 C C . LEU A 1 74 ? -0.658 -3.198 12.507 1.00 97.19 74 LEU A C 1
ATOM 579 O O . LEU A 1 74 ? -1.053 -2.647 13.527 1.00 97.19 74 LEU A O 1
ATOM 583 N N . ASP A 1 75 ? -0.979 -4.460 12.219 1.00 96.94 75 ASP A N 1
ATOM 584 C CA . ASP A 1 75 ? -1.840 -5.291 13.075 1.00 96.94 75 ASP A CA 1
ATOM 585 C C . ASP A 1 75 ? -1.304 -5.452 14.500 1.00 96.94 75 ASP A C 1
ATOM 587 O O . ASP A 1 75 ? -2.061 -5.612 15.450 1.00 96.94 75 ASP A O 1
ATOM 591 N N . ARG A 1 76 ? 0.017 -5.407 14.685 1.00 96.94 76 ARG A N 1
ATOM 592 C CA . ARG A 1 76 ? 0.621 -5.516 16.018 1.00 96.94 76 ARG A CA 1
ATOM 593 C C . ARG A 1 76 ? 0.628 -4.197 16.776 1.00 96.94 76 ARG A C 1
ATOM 595 O O . ARG A 1 76 ? 0.715 -4.229 18.000 1.00 96.94 76 ARG A O 1
ATOM 602 N N . VAL A 1 77 ? 0.606 -3.063 16.078 1.00 96.56 77 VAL A N 1
ATOM 603 C CA . VAL A 1 77 ? 0.829 -1.744 16.692 1.00 96.56 77 VAL A CA 1
ATOM 604 C C . VAL A 1 77 ? -0.389 -0.819 16.661 1.00 96.56 77 VAL A C 1
ATOM 606 O O . VAL A 1 77 ? -0.424 0.116 17.453 1.00 96.56 77 VAL A O 1
ATOM 609 N N . ASP A 1 78 ? -1.361 -1.054 15.774 1.00 94.56 78 ASP A N 1
ATOM 610 C CA . ASP A 1 78 ? -2.512 -0.170 15.528 1.00 94.56 78 ASP A CA 1
ATOM 611 C C . ASP A 1 78 ? -3.682 -0.906 14.833 1.00 94.56 78 ASP A C 1
ATOM 613 O O . ASP A 1 78 ? -4.216 -0.437 13.827 1.00 94.56 78 ASP A O 1
ATOM 617 N N . ALA A 1 79 ? -4.064 -2.091 15.330 1.00 91.31 79 ALA A N 1
ATOM 618 C CA . ALA A 1 79 ? -5.059 -2.970 14.689 1.00 91.31 79 ALA A CA 1
ATOM 619 C C . ALA A 1 79 ? -6.453 -2.342 14.524 1.00 91.31 79 ALA A C 1
ATOM 621 O O . ALA A 1 79 ? -7.107 -2.529 13.504 1.00 91.31 79 ALA A O 1
ATOM 622 N N . GLU A 1 80 ? -6.916 -1.600 15.531 1.00 91.00 80 GLU A N 1
ATOM 623 C CA . GLU A 1 80 ? -8.286 -1.061 15.586 1.00 91.00 80 GLU A CA 1
ATOM 624 C C . GLU A 1 80 ? -8.444 0.257 14.810 1.00 91.00 80 GLU A C 1
ATOM 626 O O . GLU A 1 80 ? -9.507 0.879 14.792 1.00 91.00 80 GLU A O 1
ATOM 631 N N . SER A 1 81 ? -7.372 0.727 14.178 1.00 91.69 81 SER A N 1
ATOM 632 C CA . SER A 1 81 ? -7.357 1.999 13.476 1.00 91.69 81 SER A CA 1
ATOM 633 C C . SER A 1 81 ? -7.979 1.886 12.095 1.00 91.69 81 SER A C 1
ATOM 635 O O . SER A 1 81 ? -7.563 1.082 11.259 1.00 91.69 81 SER A O 1
ATOM 637 N N . SER A 1 82 ? -8.906 2.799 11.799 1.00 91.88 82 SER A N 1
ATOM 638 C CA . SER A 1 82 ? -9.487 2.950 10.461 1.00 91.88 82 SER A CA 1
ATOM 639 C C . SER A 1 82 ? -8.420 3.140 9.376 1.00 91.88 82 SER A C 1
ATOM 641 O O . SER A 1 82 ? -8.620 2.734 8.233 1.00 91.88 82 SER A O 1
ATOM 643 N N . ARG A 1 83 ? -7.266 3.739 9.718 1.00 92.06 83 ARG A N 1
ATOM 644 C CA . ARG A 1 83 ? -6.133 3.865 8.790 1.00 92.06 83 ARG A CA 1
ATOM 645 C C . ARG A 1 83 ? -5.544 2.495 8.471 1.00 92.06 83 ARG A C 1
ATOM 647 O O . ARG A 1 83 ? -5.355 2.194 7.298 1.00 92.06 83 ARG A O 1
ATOM 654 N N . THR A 1 84 ? -5.270 1.677 9.483 1.00 95.31 84 THR A N 1
ATOM 655 C CA . THR A 1 84 ? -4.737 0.319 9.304 1.00 95.31 84 THR A CA 1
ATOM 656 C C . THR A 1 84 ? -5.678 -0.528 8.454 1.00 95.31 84 THR A C 1
ATOM 658 O O . THR A 1 84 ? -5.230 -1.142 7.486 1.00 95.31 84 THR A O 1
ATOM 661 N N . ALA A 1 85 ? -6.984 -0.475 8.728 1.00 95.69 85 ALA A N 1
ATOM 662 C CA . ALA A 1 85 ? -7.991 -1.149 7.911 1.00 95.69 85 ALA A CA 1
ATOM 663 C C . ALA A 1 85 ? -7.963 -0.672 6.443 1.00 95.69 85 ALA A C 1
ATOM 665 O O . ALA A 1 85 ? -7.985 -1.486 5.521 1.00 95.69 85 ALA A O 1
ATOM 666 N N . LEU A 1 86 ? -7.815 0.632 6.185 1.00 95.50 86 LEU A N 1
ATOM 667 C CA . LEU A 1 86 ? -7.696 1.138 4.814 1.00 95.50 86 LEU A CA 1
ATOM 668 C C . LEU A 1 86 ? -6.420 0.646 4.105 1.00 95.50 86 LEU A C 1
ATOM 670 O O . LEU A 1 86 ? -6.490 0.271 2.934 1.00 95.50 86 LEU A O 1
ATOM 674 N N . ILE A 1 87 ? -5.276 0.600 4.797 1.00 97.00 87 ILE A N 1
ATOM 675 C CA . ILE A 1 87 ? -4.029 0.039 4.247 1.00 97.00 87 ILE A CA 1
ATOM 676 C C . ILE A 1 87 ? -4.222 -1.440 3.886 1.00 97.00 87 ILE A C 1
ATOM 678 O O . ILE A 1 87 ? -3.853 -1.859 2.788 1.00 97.00 87 ILE A O 1
ATOM 682 N N . HIS A 1 88 ? -4.854 -2.228 4.760 1.00 97.88 88 HIS A N 1
ATOM 683 C CA . HIS A 1 88 ? -5.204 -3.620 4.457 1.00 97.88 88 HIS A CA 1
ATOM 684 C C . HIS A 1 88 ? -6.067 -3.740 3.207 1.00 97.88 88 HIS A C 1
ATOM 686 O O . HIS A 1 88 ? -5.794 -4.582 2.351 1.00 97.88 88 HIS A O 1
ATOM 692 N N . ALA A 1 89 ? -7.077 -2.880 3.069 1.00 97.38 89 ALA A N 1
ATOM 693 C CA . ALA A 1 89 ? -7.938 -2.885 1.898 1.00 97.38 89 ALA A CA 1
ATOM 694 C C . ALA A 1 89 ? -7.158 -2.610 0.605 1.00 97.38 89 ALA A C 1
ATOM 696 O O . ALA A 1 89 ? -7.366 -3.294 -0.399 1.00 97.38 89 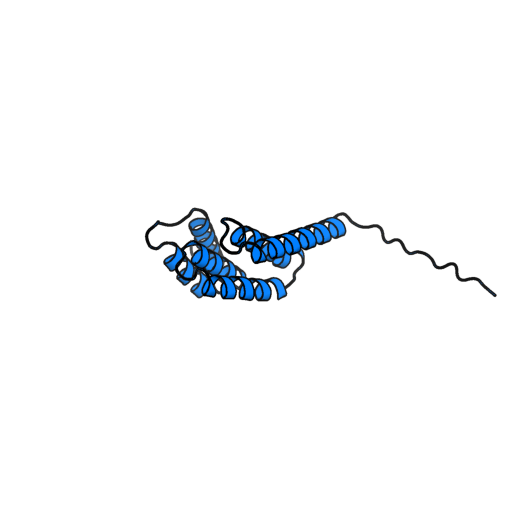ALA A O 1
ATOM 697 N N . GLN A 1 90 ? -6.235 -1.643 0.628 1.00 97.56 90 GLN A N 1
ATOM 698 C CA . GLN A 1 90 ? -5.373 -1.328 -0.513 1.00 97.56 90 GLN A CA 1
ATOM 699 C C . GLN A 1 90 ? -4.492 -2.523 -0.888 1.00 97.56 90 GLN A C 1
ATOM 701 O O . GLN A 1 90 ? -4.494 -2.944 -2.043 1.00 97.56 90 GLN A O 1
ATOM 706 N N . VAL A 1 91 ? -3.805 -3.120 0.090 1.00 98.06 91 VAL A N 1
ATOM 707 C CA . VAL A 1 91 ? -2.918 -4.273 -0.133 1.00 98.06 91 VAL A CA 1
ATOM 708 C C . VAL A 1 91 ? -3.696 -5.492 -0.638 1.00 98.06 91 VAL A C 1
ATOM 710 O O . VAL A 1 91 ? -3.259 -6.168 -1.570 1.00 98.06 91 VAL A O 1
ATOM 713 N N . ALA A 1 92 ? -4.874 -5.768 -0.077 1.00 98.00 92 ALA A N 1
ATOM 714 C CA . ALA A 1 92 ? -5.740 -6.846 -0.544 1.00 98.00 92 ALA A CA 1
ATOM 715 C C . ALA A 1 92 ? -6.230 -6.605 -1.981 1.00 98.00 92 ALA A C 1
ATOM 717 O O . ALA A 1 92 ? -6.203 -7.530 -2.791 1.00 98.00 92 ALA A O 1
ATOM 718 N N . SER A 1 93 ? -6.614 -5.370 -2.320 1.00 97.50 93 SER A N 1
ATOM 719 C CA . SER A 1 93 ? -7.026 -4.991 -3.677 1.00 97.50 93 SER A CA 1
ATOM 720 C C . SER A 1 93 ? -5.888 -5.158 -4.689 1.00 97.50 93 SER A C 1
ATOM 722 O O . SER A 1 93 ? -6.087 -5.764 -5.740 1.00 97.50 93 SER A O 1
ATOM 724 N N . MET A 1 94 ? -4.669 -4.724 -4.344 1.00 96.44 94 MET A N 1
ATOM 725 C CA . MET A 1 94 ? -3.467 -4.922 -5.169 1.00 96.44 94 MET A CA 1
ATOM 726 C C . MET A 1 94 ? -3.145 -6.403 -5.401 1.00 96.44 94 MET A C 1
ATOM 728 O O . MET A 1 94 ? -2.665 -6.774 -6.466 1.00 96.44 94 MET A O 1
ATOM 732 N N . ALA A 1 95 ? -3.438 -7.255 -4.418 1.00 96.25 95 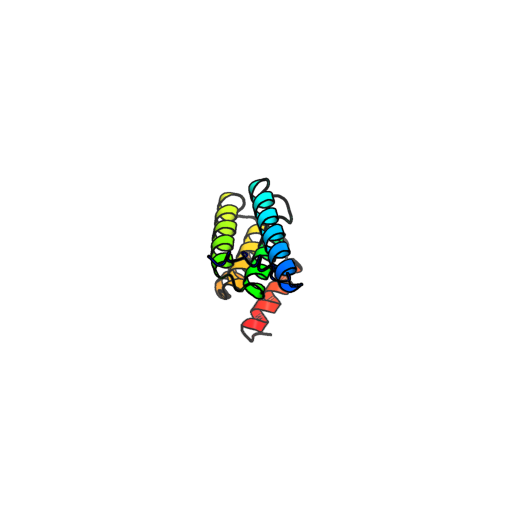ALA A N 1
ATOM 733 C CA . ALA A 1 95 ? -3.317 -8.706 -4.529 1.00 96.25 95 ALA A CA 1
ATOM 734 C C . ALA A 1 95 ? -4.546 -9.374 -5.184 1.00 96.25 95 ALA A C 1
ATOM 736 O O . ALA A 1 95 ? -4.668 -10.597 -5.137 1.00 96.25 95 ALA A O 1
ATOM 737 N N . HIS A 1 96 ? -5.481 -8.598 -5.745 1.00 95.50 96 HIS A N 1
ATOM 738 C CA . HIS A 1 96 ? -6.745 -9.064 -6.332 1.00 95.50 96 HIS A CA 1
ATOM 739 C C . HIS A 1 96 ? -7.650 -9.863 -5.373 1.00 95.50 96 HIS A C 1
ATOM 741 O O . HIS A 1 96 ? -8.569 -10.569 -5.792 1.00 95.50 96 HIS A O 1
ATOM 747 N N . ARG A 1 97 ? -7.449 -9.722 -4.059 1.00 97.44 97 ARG A N 1
ATOM 748 C CA . ARG A 1 97 ? -8.292 -10.306 -3.007 1.00 97.44 97 ARG A CA 1
ATOM 749 C C . ARG A 1 97 ? -9.443 -9.359 -2.679 1.00 97.44 97 ARG A C 1
ATOM 751 O O . ARG A 1 97 ? -9.551 -8.831 -1.576 1.00 97.44 97 ARG A O 1
ATOM 758 N N . PHE A 1 98 ? -10.311 -9.116 -3.657 1.00 97.25 98 PHE A N 1
ATOM 759 C CA . PHE A 1 98 ? -11.350 -8.082 -3.566 1.00 97.25 98 PHE A CA 1
ATOM 760 C C . PHE A 1 98 ? -12.374 -8.309 -2.445 1.00 97.25 98 PHE A C 1
ATOM 762 O O . PHE A 1 98 ? -12.864 -7.344 -1.861 1.00 97.25 98 PHE A O 1
ATOM 769 N N . ALA A 1 99 ? -12.671 -9.566 -2.101 1.00 95.94 99 ALA A N 1
ATOM 770 C CA . ALA A 1 99 ? -13.538 -9.886 -0.966 1.00 95.94 99 ALA A CA 1
ATOM 771 C C . ALA A 1 99 ? -12.927 -9.415 0.367 1.00 95.94 99 ALA A C 1
ATOM 773 O O . ALA A 1 99 ? -13.604 -8.750 1.152 1.00 95.94 99 ALA A O 1
ATOM 774 N N . ASP A 1 100 ? -11.635 -9.686 0.577 1.00 97.62 100 ASP A N 1
ATOM 775 C CA . ASP A 1 100 ? -10.893 -9.196 1.743 1.00 97.62 100 ASP A CA 1
ATOM 776 C C . ASP A 1 100 ? -10.845 -7.666 1.737 1.00 97.62 100 ASP A C 1
ATOM 778 O O . ASP A 1 100 ? -11.127 -7.032 2.751 1.00 97.62 100 ASP A O 1
ATOM 782 N N . ALA A 1 101 ? -10.555 -7.064 0.579 1.00 97.38 101 ALA A N 1
ATOM 783 C CA . ALA A 1 101 ? -10.479 -5.614 0.440 1.00 97.38 101 ALA A CA 1
ATOM 784 C C . ALA A 1 101 ? -11.792 -4.917 0.833 1.00 97.38 101 ALA A C 1
ATOM 786 O O . ALA A 1 101 ? -11.771 -3.914 1.545 1.00 97.38 101 ALA A O 1
ATOM 787 N N . ARG A 1 102 ? -12.944 -5.471 0.429 1.00 95.69 102 ARG A N 1
ATOM 788 C CA . ARG A 1 102 ? -14.264 -4.949 0.815 1.00 95.69 102 ARG A CA 1
ATOM 789 C C . ARG A 1 102 ? -14.547 -5.097 2.307 1.00 95.69 102 ARG A C 1
ATOM 791 O O . ARG A 1 102 ? -15.113 -4.179 2.894 1.00 95.69 102 ARG A O 1
ATOM 798 N N . ARG A 1 103 ? -14.147 -6.215 2.924 1.00 96.00 103 ARG A N 1
ATOM 799 C CA . ARG A 1 103 ? -14.274 -6.400 4.378 1.00 96.00 103 ARG A CA 1
ATOM 800 C C . ARG A 1 103 ? -13.504 -5.311 5.128 1.00 96.00 103 ARG A C 1
ATOM 802 O O . ARG A 1 103 ? -14.081 -4.629 5.967 1.00 96.00 103 ARG A O 1
ATOM 809 N N . TYR A 1 104 ? -12.248 -5.087 4.760 1.00 96.00 104 TYR A N 1
ATOM 810 C CA . TYR A 1 104 ? -11.421 -4.055 5.381 1.00 96.00 104 TYR A CA 1
ATOM 811 C C . TYR A 1 104 ? -11.914 -2.626 5.109 1.00 96.00 104 TYR A C 1
ATOM 813 O O . TYR A 1 104 ? -11.806 -1.766 5.978 1.00 96.00 104 TYR A O 1
ATOM 821 N N . LEU A 1 105 ? -12.502 -2.352 3.939 1.00 94.31 105 LEU A N 1
ATOM 822 C CA . LEU A 1 105 ? -13.163 -1.067 3.678 1.00 94.31 105 LEU A CA 1
ATOM 823 C C . LEU A 1 105 ? -14.347 -0.819 4.617 1.00 94.31 105 LEU A C 1
ATOM 825 O O . LEU A 1 105 ? -14.522 0.305 5.084 1.00 94.31 105 LEU A O 1
ATOM 829 N N . ALA A 1 106 ? -15.146 -1.852 4.900 1.00 92.75 106 ALA A N 1
ATOM 830 C CA . ALA A 1 106 ? -16.245 -1.743 5.852 1.00 92.75 106 ALA A CA 1
ATOM 831 C C . ALA A 1 106 ? -15.723 -1.429 7.264 1.00 92.75 106 ALA A C 1
ATOM 833 O O . ALA A 1 106 ? -16.216 -0.494 7.888 1.00 92.75 106 ALA A O 1
ATOM 834 N N . GLU A 1 107 ? -14.672 -2.126 7.707 1.00 92.06 107 GLU A N 1
ATOM 835 C CA . GLU A 1 107 ? -13.990 -1.866 8.986 1.00 92.06 107 GLU A CA 1
ATOM 836 C C . GLU A 1 107 ? -13.420 -0.433 9.048 1.00 92.06 107 GLU A C 1
ATOM 838 O O . GLU A 1 107 ? -13.584 0.275 10.040 1.00 92.06 107 GLU A O 1
ATOM 843 N N . ALA A 1 108 ? -12.817 0.055 7.958 1.00 89.50 108 ALA A N 1
ATOM 844 C CA . ALA A 1 108 ? -12.268 1.410 7.883 1.00 89.50 108 ALA A CA 1
ATOM 845 C C . ALA A 1 108 ? -13.337 2.518 7.950 1.00 89.50 108 ALA A C 1
ATOM 847 O O . ALA A 1 108 ? -13.024 3.655 8.312 1.00 89.50 108 ALA A O 1
ATOM 848 N N . ALA A 1 109 ? -14.583 2.216 7.584 1.00 86.31 109 ALA A N 1
ATOM 849 C CA . ALA A 1 109 ? -15.681 3.176 7.557 1.00 86.31 109 ALA A CA 1
ATOM 850 C C . ALA A 1 109 ? -16.386 3.357 8.913 1.00 86.31 109 ALA A C 1
ATOM 852 O O . ALA A 1 109 ? -17.120 4.341 9.094 1.00 86.31 109 ALA A O 1
ATOM 853 N N . GLU A 1 110 ? -16.198 2.431 9.860 1.00 75.50 110 GLU A N 1
ATOM 854 C CA . GLU A 1 110 ? -16.910 2.448 11.137 1.00 75.50 110 GLU A CA 1
ATOM 855 C C . GLU A 1 110 ? -16.613 3.729 11.944 1.00 75.50 110 GLU A C 1
ATOM 857 O O . GLU A 1 110 ? -15.472 4.114 12.197 1.00 75.50 110 GLU A O 1
ATOM 862 N N . GLY A 1 111 ? -17.676 4.444 12.331 1.00 60.94 111 GLY A N 1
ATOM 863 C CA . GLY A 1 111 ? -17.625 5.580 13.260 1.00 60.94 111 GLY A CA 1
ATOM 864 C C . GLY A 1 111 ? -17.204 6.944 12.694 1.00 60.94 111 GLY A C 1
ATOM 865 O O . GLY A 1 111 ? -17.381 7.947 13.386 1.00 60.94 111 GLY A O 1
ATOM 866 N N . ARG A 1 112 ? -16.678 7.034 11.462 1.00 65.06 112 ARG A N 1
ATOM 867 C CA . ARG A 1 112 ? -16.234 8.321 10.864 1.00 65.06 112 ARG A CA 1
ATOM 868 C C . ARG A 1 112 ? -16.713 8.573 9.433 1.00 65.06 112 ARG A C 1
ATOM 870 O O . ARG A 1 112 ? -16.507 9.673 8.921 1.00 65.06 112 ARG A O 1
ATOM 877 N N . GLY A 1 113 ? -17.389 7.600 8.821 1.00 64.38 113 GLY A N 1
ATOM 878 C CA . GLY A 1 113 ? -17.777 7.666 7.416 1.00 64.38 113 GLY A CA 1
ATOM 879 C C . GLY A 1 113 ? -16.600 7.386 6.483 1.00 64.38 113 GLY A C 1
ATOM 8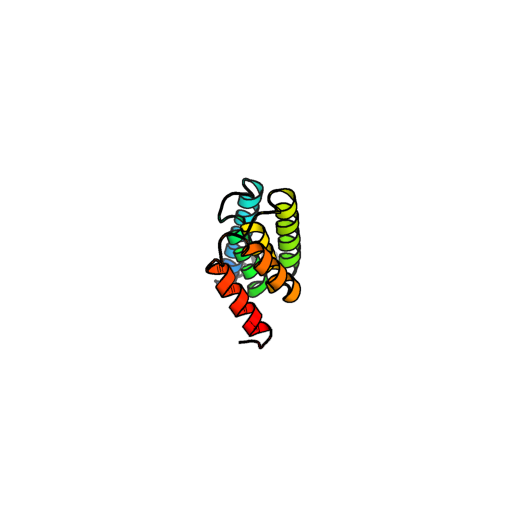80 O O . GLY A 1 113 ? -15.452 7.243 6.902 1.00 64.38 113 GLY A O 1
ATOM 881 N N . TRP A 1 114 ? -16.899 7.271 5.195 1.00 78.25 114 TRP A N 1
ATOM 882 C CA . TRP A 1 114 ? -15.908 6.910 4.192 1.00 78.25 114 TRP A CA 1
ATOM 883 C C . TRP A 1 114 ? -14.997 8.092 3.871 1.00 78.25 114 TRP A C 1
ATOM 885 O O . TRP A 1 114 ? -15.462 9.181 3.532 1.00 78.25 114 TRP A O 1
ATOM 895 N N . SER A 1 115 ? -13.687 7.865 3.940 1.00 85.06 115 SER A N 1
ATOM 896 C CA . SER A 1 115 ? -12.721 8.823 3.408 1.00 85.06 115 SER A CA 1
ATOM 897 C C . SER A 1 115 ? -12.768 8.845 1.877 1.00 85.06 115 SER A C 1
ATOM 899 O O . SER A 1 115 ? -13.152 7.867 1.237 1.00 85.06 115 SER A O 1
ATOM 901 N N . GLU A 1 116 ? -12.290 9.930 1.269 1.00 88.12 116 GLU A N 1
ATOM 902 C CA . GLU A 1 116 ? -12.145 10.009 -0.191 1.00 88.12 116 GLU A CA 1
ATOM 903 C C . GLU A 1 116 ? -11.249 8.887 -0.747 1.00 88.12 116 GLU A C 1
ATOM 905 O O . GLU A 1 116 ? -11.482 8.352 -1.829 1.00 88.12 116 GLU A O 1
ATOM 910 N N . ALA A 1 117 ? -10.231 8.475 0.012 1.00 86.69 117 ALA A N 1
ATOM 911 C CA . ALA A 1 117 ? -9.392 7.338 -0.352 1.00 86.69 117 ALA A CA 1
ATOM 912 C C . ALA A 1 117 ? -10.174 6.012 -0.338 1.00 86.69 117 ALA A C 1
ATOM 914 O O . ALA A 1 117 ? -10.023 5.219 -1.266 1.00 86.69 117 ALA A O 1
ATOM 915 N N . ALA A 1 118 ? -11.045 5.799 0.653 1.00 90.50 118 ALA A N 1
ATOM 916 C CA . ALA A 1 118 ? -11.919 4.629 0.715 1.00 90.50 118 ALA A CA 1
ATOM 917 C C . ALA A 1 118 ? -12.929 4.609 -0.446 1.00 90.50 118 ALA A C 1
ATOM 919 O O . ALA A 1 118 ? -13.096 3.573 -1.088 1.00 90.50 118 ALA A O 1
ATOM 920 N N . ASN A 1 119 ? -13.534 5.758 -0.776 1.00 92.31 119 ASN A N 1
ATOM 921 C CA . ASN A 1 119 ? -14.465 5.884 -1.906 1.00 92.31 119 ASN A CA 1
ATOM 922 C C . ASN A 1 119 ? -13.795 5.519 -3.234 1.00 92.31 119 ASN A C 1
ATOM 924 O O . ASN A 1 119 ? -14.308 4.692 -3.987 1.00 92.31 119 ASN A O 1
ATOM 928 N N . ARG A 1 120 ? -12.616 6.097 -3.504 1.00 92.50 120 ARG A N 1
ATOM 929 C CA . ARG A 1 120 ? -11.847 5.793 -4.719 1.00 92.50 120 ARG A CA 1
ATOM 930 C C . ARG A 1 120 ? -11.452 4.320 -4.791 1.00 92.50 120 ARG A C 1
ATOM 932 O O . ARG A 1 120 ? -11.524 3.728 -5.865 1.00 92.50 120 ARG A O 1
ATOM 939 N N . LEU A 1 121 ? -11.065 3.723 -3.662 1.00 94.31 121 LEU A N 1
ATOM 940 C CA . LEU A 1 121 ? -10.712 2.308 -3.617 1.00 94.31 121 LEU A CA 1
ATOM 941 C C . LEU A 1 121 ? -11.921 1.404 -3.886 1.00 94.31 121 LEU A C 1
ATOM 943 O O . LEU A 1 1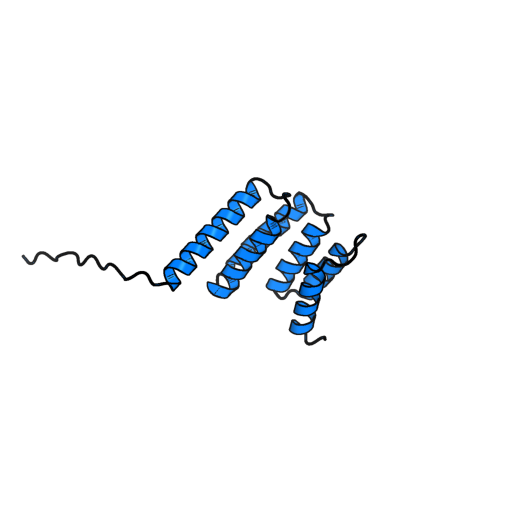21 ? -11.783 0.468 -4.668 1.00 94.31 121 LEU A O 1
ATOM 947 N N . SER A 1 122 ? -13.097 1.685 -3.310 1.00 94.69 122 SER A N 1
ATOM 948 C CA . SER A 1 122 ? -14.308 0.910 -3.631 1.00 94.69 122 SER A CA 1
ATOM 949 C C . SER A 1 122 ? -14.659 1.014 -5.098 1.00 94.69 122 SER A C 1
ATOM 951 O O . SER A 1 122 ? -14.809 -0.022 -5.726 1.00 94.69 122 SER A O 1
ATOM 953 N N . LEU A 1 123 ? -14.674 2.221 -5.670 1.00 94.56 123 LEU A N 1
ATOM 954 C CA . LEU A 1 123 ? -14.940 2.399 -7.098 1.00 94.56 123 LEU A CA 1
ATOM 955 C C . LEU A 1 123 ? -13.969 1.574 -7.958 1.00 94.56 123 LEU A C 1
ATOM 957 O O . LEU A 1 123 ? -14.379 0.908 -8.905 1.00 94.56 123 LEU A O 1
ATOM 961 N N . SER A 1 124 ? -12.678 1.575 -7.613 1.00 94.00 124 SER A N 1
ATOM 962 C CA . SER A 1 124 ? -11.678 0.773 -8.323 1.00 94.00 124 SER A CA 1
ATOM 963 C C . SER A 1 124 ? -11.936 -0.733 -8.197 1.00 94.00 124 SER A C 1
ATOM 965 O O . SER A 1 124 ? -11.748 -1.455 -9.175 1.00 94.00 124 SER A O 1
ATOM 967 N N . ILE A 1 125 ? -12.359 -1.212 -7.023 1.00 95.25 125 ILE A N 1
ATOM 968 C CA . ILE A 1 125 ? -12.733 -2.617 -6.804 1.00 95.25 125 ILE A CA 1
ATOM 969 C C . ILE A 1 125 ? -13.989 -2.959 -7.605 1.00 95.25 125 ILE A C 1
ATOM 971 O O . ILE A 1 125 ? -14.035 -3.997 -8.260 1.00 95.25 125 ILE A O 1
ATOM 975 N N . ASP A 1 126 ? -14.994 -2.087 -7.576 1.00 94.44 126 ASP A N 1
ATOM 976 C CA . ASP A 1 126 ? -16.256 -2.281 -8.274 1.00 94.44 126 ASP A CA 1
ATOM 977 C C . ASP A 1 126 ? -15.996 -2.439 -9.774 1.00 94.44 126 ASP A C 1
ATOM 979 O O . ASP A 1 126 ? -16.371 -3.468 -10.347 1.00 94.44 126 ASP A O 1
ATOM 983 N N . GLN A 1 127 ? -15.223 -1.520 -10.359 1.00 93.00 127 GLN A N 1
ATOM 984 C CA . GLN A 1 127 ? -14.783 -1.575 -11.752 1.00 93.00 127 GLN A CA 1
ATOM 985 C C . GLN A 1 127 ? -14.008 -2.857 -12.078 1.00 93.00 127 GLN A C 1
ATOM 987 O O . GLN A 1 127 ? -14.289 -3.496 -13.093 1.00 93.00 127 GLN A O 1
ATOM 992 N N . ALA A 1 128 ? -13.066 -3.266 -11.222 1.00 92.62 128 ALA A N 1
ATOM 993 C CA . ALA A 1 128 ? -12.291 -4.493 -11.417 1.00 92.62 128 ALA A CA 1
ATOM 994 C C . ALA A 1 128 ? -13.163 -5.761 -11.365 1.00 92.62 128 ALA A C 1
ATOM 996 O O . ALA A 1 128 ? -12.871 -6.744 -12.045 1.00 92.62 128 ALA A O 1
ATOM 997 N N . CYS A 1 129 ? -14.247 -5.737 -10.588 1.00 93.31 129 CYS A N 1
ATOM 998 C CA . CYS A 1 129 ? -15.223 -6.821 -10.498 1.00 93.31 129 CYS A CA 1
ATOM 999 C C . CYS A 1 129 ? -16.354 -6.734 -11.541 1.00 93.31 129 CYS A C 1
ATOM 1001 O O . CYS A 1 129 ? -17.187 -7.638 -11.597 1.00 93.31 129 CYS A O 1
ATOM 1003 N N . GLY A 1 130 ? -16.417 -5.676 -12.357 1.00 90.38 130 GLY A N 1
ATOM 1004 C CA . GLY A 1 130 ? -17.510 -5.458 -13.315 1.00 90.38 130 GLY A CA 1
ATOM 1005 C C . GLY A 1 130 ? -18.842 -5.039 -12.673 1.00 90.38 130 GLY A C 1
ATOM 1006 O O . GLY A 1 130 ? -19.897 -5.142 -13.299 1.00 90.38 130 GLY A O 1
ATOM 1007 N N . SER A 1 131 ? -18.802 -4.567 -11.430 1.00 79.06 131 SER A N 1
ATOM 1008 C CA . SER A 1 131 ? -19.908 -3.906 -10.730 1.00 79.06 131 SER A CA 1
ATOM 1009 C C . SER A 1 131 ? -19.742 -2.385 -10.865 1.00 79.06 131 SER A C 1
ATOM 1011 O O . SER A 1 131 ? -18.622 -1.902 -10.929 1.00 79.06 131 SER A O 1
ATOM 1013 N N . ARG A 1 132 ? -20.834 -1.631 -11.018 1.00 58.56 132 ARG A N 1
ATOM 1014 C CA . ARG A 1 132 ? -20.787 -0.185 -11.319 1.00 58.56 132 ARG A CA 1
ATOM 1015 C C . ARG A 1 132 ? -20.018 0.641 -10.297 1.00 58.56 132 ARG A C 1
ATOM 1017 O O . ARG A 1 132 ? -20.304 0.432 -9.102 1.00 58.56 132 ARG A O 1
#

Secondary structure (DSSP, 8-state):
----------PPPPHHHHHHHHHHHHHHHHHHHHHH-TTSTTHHHHHHHHHHHIIIII--THHHHHHHHHHHHHHHH-TT-HHHHHHHHHHHHHTT-HHHHHHHHHHHHTTT---HHHHHHHHHHHHHHT--

Foldseek 3Di:
DDPPDPPPPPDDQDPLNVVVVVLVVQLVVLVVVCVVPVPPPPSLVSNLVSLLCCCPVVVPPCSLVVLVVSLVVCCVPPVQALVSLQSQLSSCVSVVVNVSNVVSLVSSQPPPHHDPSSVVSVVVSCVVVVHD